Protein AF-A0A7G8WP00-F1 (afdb_monomer_lite)

pLDDT: mean 88.14, std 8.77, range [40.53, 95.81]

Structure (mmCIF, N/CA/C/O backbone):
data_AF-A0A7G8WP00-F1
#
_entry.id   AF-A0A7G8WP00-F1
#
loop_
_atom_site.group_PDB
_atom_site.id
_atom_site.type_symbol
_atom_site.label_atom_id
_atom_site.label_alt_id
_atom_site.label_comp_id
_atom_site.label_asym_id
_atom_site.label_entity_id
_atom_site.label_seq_id
_atom_site.pdbx_PDB_ins_code
_atom_site.Cartn_x
_atom_site.Cartn_y
_atom_site.Cartn_z
_atom_site.occupancy
_atom_site.B_iso_or_equiv
_atom_site.auth_seq_id
_atom_site.auth_comp_id
_atom_site.auth_asym_id
_atom_site.auth_atom_id
_atom_site.pdbx_PDB_model_num
ATOM 1 N N . MET A 1 1 ? -1.539 -0.780 9.555 1.00 91.12 1 MET A N 1
ATOM 2 C CA . MET A 1 1 ? -1.684 0.443 8.726 1.00 91.12 1 MET A CA 1
ATOM 3 C C . MET A 1 1 ? -1.866 1.628 9.653 1.00 91.12 1 MET A C 1
ATOM 5 O O . MET A 1 1 ? -2.594 1.497 10.632 1.00 91.12 1 MET A O 1
ATOM 9 N N . THR A 1 2 ? -1.229 2.755 9.352 1.00 92.38 2 THR A N 1
ATOM 10 C CA . THR A 1 2 ? -1.351 3.998 10.125 1.00 92.38 2 THR A CA 1
ATOM 11 C C . THR A 1 2 ? -1.862 5.138 9.247 1.00 92.38 2 THR A C 1
ATOM 13 O O . THR A 1 2 ? -1.842 5.044 8.016 1.00 92.38 2 THR A O 1
ATOM 16 N N . ASP A 1 3 ? -2.356 6.201 9.875 1.00 90.81 3 ASP A N 1
ATOM 17 C CA . ASP A 1 3 ? -2.652 7.457 9.192 1.00 90.81 3 ASP A CA 1
ATOM 18 C C . ASP A 1 3 ? -1.410 8.370 9.091 1.00 90.81 3 ASP A C 1
ATOM 20 O O . ASP A 1 3 ? -0.295 8.001 9.454 1.00 90.81 3 ASP A O 1
ATOM 24 N N . GLN A 1 4 ? -1.590 9.602 8.604 1.00 88.50 4 GLN A N 1
ATOM 25 C CA . GLN A 1 4 ? -0.497 10.575 8.460 1.00 88.50 4 GLN A CA 1
ATOM 26 C C . GLN A 1 4 ? 0.097 11.040 9.802 1.00 88.50 4 GLN A C 1
ATOM 28 O O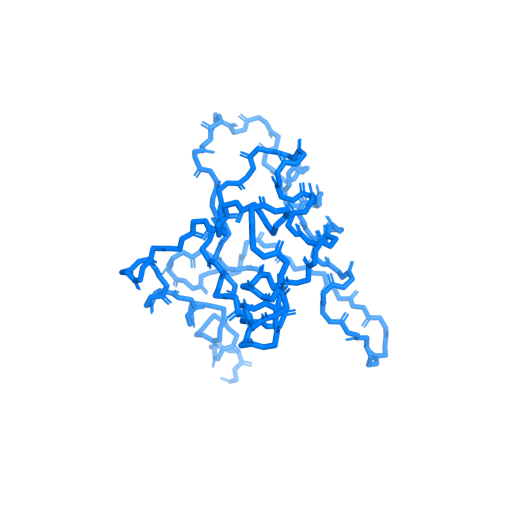 . GLN A 1 4 ? 1.251 11.474 9.844 1.00 88.50 4 GLN A O 1
ATOM 33 N N . ARG A 1 5 ? -0.668 10.935 10.896 1.00 90.69 5 ARG A N 1
ATOM 34 C CA . ARG A 1 5 ? -0.220 11.247 12.260 1.00 90.69 5 ARG A CA 1
ATOM 35 C C . ARG A 1 5 ? 0.512 10.075 12.908 1.00 90.69 5 ARG A C 1
ATOM 37 O O . ARG A 1 5 ? 0.957 10.213 14.038 1.00 90.69 5 ARG A O 1
ATOM 44 N N . ALA A 1 6 ? 0.707 8.979 12.170 1.00 91.06 6 ALA A N 1
ATOM 45 C CA . ALA A 1 6 ? 1.266 7.729 12.665 1.00 91.06 6 ALA A CA 1
ATOM 46 C C . ALA A 1 6 ? 0.356 7.007 13.676 1.00 91.06 6 ALA A C 1
ATOM 48 O O . ALA A 1 6 ? 0.810 6.118 14.385 1.00 91.06 6 ALA A O 1
ATOM 49 N N . CYS A 1 7 ? -0.941 7.319 13.713 1.00 90.81 7 CYS A N 1
ATOM 50 C CA . CYS A 1 7 ? -1.890 6.588 14.546 1.00 90.81 7 CYS A CA 1
ATOM 51 C C . CYS A 1 7 ? -2.292 5.280 13.843 1.00 90.81 7 CYS A C 1
ATOM 53 O O . CYS A 1 7 ? -2.676 5.325 12.667 1.00 90.81 7 CYS A O 1
ATOM 55 N N . PRO A 1 8 ? -2.225 4.110 14.507 1.00 91.44 8 PRO A N 1
ATOM 56 C CA . PRO A 1 8 ? -2.756 2.866 13.955 1.00 91.44 8 PRO A CA 1
ATOM 57 C C . PRO A 1 8 ? -4.246 3.003 13.618 1.00 91.44 8 PRO A C 1
ATOM 59 O O . PRO A 1 8 ? -5.043 3.396 14.461 1.00 91.44 8 PRO A O 1
ATOM 62 N N . VAL A 1 9 ? -4.624 2.672 12.379 1.00 91.94 9 VAL A N 1
ATOM 63 C CA . VAL A 1 9 ? -6.028 2.729 11.917 1.00 91.94 9 VAL A CA 1
ATOM 64 C C . VAL A 1 9 ? -6.642 1.348 11.726 1.00 91.94 9 VAL A C 1
ATOM 66 O O . VAL A 1 9 ? -7.824 1.149 11.977 1.00 91.94 9 VAL A O 1
ATOM 69 N N . THR A 1 10 ? -5.842 0.384 11.276 1.00 93.44 10 THR A N 1
ATOM 70 C CA . THR A 1 10 ? -6.261 -1.005 11.076 1.00 93.44 10 THR A CA 1
ATOM 71 C C . THR A 1 10 ? -5.039 -1.895 11.237 1.00 93.44 10 THR A C 1
ATOM 73 O O . THR A 1 10 ? -3.980 -1.613 10.660 1.00 93.44 10 THR A O 1
ATOM 76 N N . VAL A 1 11 ? -5.187 -2.971 12.004 1.00 93.06 11 VAL A N 1
ATOM 77 C CA . VAL A 1 11 ? -4.132 -3.940 12.310 1.00 93.06 11 VAL A CA 1
ATOM 78 C C . VAL A 1 11 ? -4.688 -5.343 12.091 1.00 93.06 11 VAL A C 1
ATOM 80 O O . VAL A 1 11 ? -5.836 -5.611 12.436 1.00 93.06 11 VAL A O 1
ATOM 83 N N . ILE A 1 12 ? -3.878 -6.216 11.499 1.00 92.31 12 ILE A N 1
ATOM 84 C CA . ILE A 1 12 ? -4.114 -7.659 11.452 1.00 92.31 12 ILE A CA 1
ATOM 85 C C . ILE A 1 12 ? -2.905 -8.310 12.109 1.00 92.31 12 ILE A C 1
ATOM 87 O O . ILE A 1 12 ? -1.771 -7.958 11.788 1.00 92.31 12 ILE A O 1
ATOM 91 N N . LEU A 1 13 ? -3.165 -9.243 13.018 1.00 90.81 13 LEU A N 1
ATOM 92 C CA . LEU A 1 13 ? -2.155 -10.103 13.618 1.00 90.81 13 LEU A CA 1
ATOM 93 C C . LEU A 1 13 ? -2.275 -11.481 12.969 1.00 90.81 13 LEU A C 1
ATOM 95 O O . LEU A 1 13 ? -3.366 -12.051 12.926 1.00 90.81 13 LEU A O 1
ATOM 99 N N . THR A 1 14 ? -1.170 -11.989 12.433 1.00 88.69 14 THR A N 1
ATOM 100 C CA . THR A 1 14 ? -1.101 -13.321 11.824 1.00 88.69 14 THR A CA 1
ATOM 101 C C . THR A 1 14 ? -0.267 -14.256 12.691 1.00 88.69 14 THR A C 1
ATOM 103 O O . THR A 1 14 ? 0.740 -13.808 13.241 1.00 88.69 14 THR A O 1
ATOM 106 N N . PRO A 1 15 ? -0.633 -15.544 12.803 1.00 88.81 15 PRO A N 1
ATOM 107 C CA . PRO A 1 15 ? 0.210 -16.517 13.483 1.00 88.81 15 PRO A CA 1
ATOM 108 C C . PRO A 1 15 ? 1.502 -16.767 12.689 1.00 88.81 15 PRO A C 1
ATOM 110 O O . PRO A 1 15 ? 1.477 -16.856 11.461 1.00 88.81 15 PRO A O 1
ATOM 113 N N . GLY A 1 16 ? 2.618 -16.922 13.404 1.00 86.50 16 GLY A N 1
ATOM 114 C CA . GLY A 1 16 ? 3.927 -17.234 12.825 1.00 86.50 16 GLY A CA 1
ATOM 115 C C . GLY A 1 16 ? 4.558 -16.100 12.007 1.00 86.50 16 GLY A C 1
ATOM 116 O O . GLY A 1 16 ? 4.043 -14.985 11.920 1.00 86.50 16 GLY A O 1
ATOM 117 N N . GLN A 1 17 ? 5.707 -16.394 11.393 1.00 80.75 17 GLN A N 1
ATOM 118 C CA . GLN A 1 17 ? 6.386 -15.467 10.489 1.00 80.75 17 GLN A CA 1
ATOM 119 C C . GLN A 1 17 ? 5.748 -15.544 9.096 1.00 80.75 17 GLN A C 1
ATOM 121 O O . GLN A 1 17 ? 6.156 -16.331 8.242 1.00 80.75 17 GLN A O 1
ATOM 126 N N . ALA A 1 18 ? 4.731 -14.719 8.867 1.00 80.06 18 ALA A N 1
ATOM 127 C CA . ALA A 1 18 ? 4.108 -14.559 7.560 1.00 80.06 18 ALA A CA 1
ATOM 128 C C . ALA A 1 18 ? 4.664 -13.327 6.834 1.00 80.06 18 ALA A C 1
ATOM 130 O O . ALA A 1 18 ? 4.954 -12.299 7.445 1.00 80.06 18 ALA A O 1
ATOM 131 N N . GLY A 1 19 ? 4.771 -13.413 5.507 1.00 84.25 19 GLY A N 1
ATOM 132 C CA . GLY A 1 19 ? 5.028 -12.239 4.678 1.00 84.25 19 GLY A CA 1
ATOM 133 C C . GLY A 1 19 ? 3.877 -11.235 4.771 1.00 84.25 19 GLY A C 1
ATOM 134 O O . GLY A 1 19 ? 2.707 -11.606 4.880 1.00 84.25 19 GLY A O 1
ATOM 135 N N . ASP A 1 20 ? 4.205 -9.955 4.675 1.00 86.62 20 ASP A N 1
ATOM 136 C CA . ASP A 1 20 ? 3.269 -8.842 4.813 1.00 86.62 20 ASP A CA 1
ATOM 137 C C . ASP A 1 20 ? 2.430 -8.599 3.542 1.00 86.62 20 ASP A C 1
ATOM 139 O O . ASP A 1 20 ? 1.233 -8.313 3.610 1.00 86.62 20 ASP A O 1
ATOM 143 N N . ASN A 1 21 ? 3.022 -8.784 2.359 1.00 88.25 21 ASN A N 1
ATOM 144 C CA . ASN A 1 21 ? 2.366 -8.514 1.079 1.00 88.25 21 ASN A CA 1
ATOM 145 C C . ASN A 1 21 ? 1.065 -9.325 0.845 1.00 88.25 21 ASN A C 1
ATOM 147 O O . ASN A 1 21 ? 0.079 -8.724 0.408 1.00 88.25 21 ASN A O 1
ATOM 151 N N . PRO A 1 22 ? 0.977 -10.635 1.171 1.00 89.06 22 PRO A N 1
ATOM 152 C CA . PRO A 1 22 ? -0.291 -11.375 1.137 1.00 89.06 22 PRO A CA 1
ATOM 153 C C . PRO A 1 22 ? -1.381 -10.794 2.050 1.00 89.06 22 PRO A C 1
ATOM 155 O O . PRO A 1 22 ? -2.564 -10.890 1.728 1.00 89.06 22 PRO A O 1
ATOM 158 N N . GLN A 1 23 ? -0.995 -10.154 3.159 1.00 91.69 23 GLN A N 1
ATOM 159 C CA . GLN A 1 23 ? -1.924 -9.617 4.159 1.00 91.69 23 GLN A CA 1
ATOM 160 C C . GLN A 1 23 ? -2.467 -8.230 3.809 1.00 91.69 23 GLN A C 1
ATOM 162 O O . GLN A 1 23 ? -3.440 -7.782 4.416 1.00 91.69 23 GLN A O 1
ATOM 167 N N . LEU A 1 24 ? -1.918 -7.560 2.789 1.00 92.12 24 LEU A N 1
ATOM 168 C CA . LEU A 1 24 ? -2.401 -6.246 2.368 1.00 92.12 24 LEU A CA 1
ATOM 169 C C . LEU A 1 24 ? -3.883 -6.275 1.971 1.00 92.12 24 LEU A C 1
ATOM 171 O O . LEU A 1 24 ? -4.642 -5.383 2.340 1.00 92.12 24 LEU A O 1
ATOM 175 N N . VAL A 1 25 ? -4.307 -7.283 1.207 1.00 93.31 25 VAL A N 1
ATOM 176 C CA . VAL A 1 25 ? -5.691 -7.360 0.717 1.00 93.31 25 VAL A CA 1
ATOM 177 C C . VAL A 1 25 ? -6.679 -7.587 1.869 1.00 93.31 25 VAL A C 1
ATOM 179 O O . VAL A 1 25 ? -7.597 -6.769 1.997 1.00 93.31 25 VAL A O 1
ATOM 182 N N . PRO A 1 26 ? -6.469 -8.584 2.758 1.00 94.44 26 PRO A N 1
ATOM 183 C CA . PRO A 1 26 ? -7.236 -8.707 3.998 1.00 94.44 26 PRO A CA 1
ATOM 184 C C . PRO A 1 26 ? -7.273 -7.417 4.828 1.00 94.44 26 PRO A C 1
ATOM 186 O O . PRO A 1 26 ? -8.340 -7.014 5.293 1.00 94.44 26 PRO A O 1
ATOM 189 N N . LEU A 1 27 ? -6.135 -6.727 4.966 1.00 94.50 27 LEU A N 1
ATOM 190 C CA . LEU A 1 27 ? -6.026 -5.491 5.746 1.00 94.50 27 LEU A CA 1
ATOM 191 C C . LEU A 1 27 ? -6.899 -4.369 5.179 1.00 94.50 27 LEU A C 1
ATOM 193 O O . LEU A 1 27 ? -7.599 -3.682 5.925 1.00 94.50 27 LEU A O 1
ATOM 197 N N . LEU A 1 28 ? -6.900 -4.200 3.855 1.00 93.62 28 LEU A N 1
ATOM 198 C CA . LEU A 1 28 ? -7.738 -3.212 3.174 1.00 93.62 28 LEU A CA 1
ATOM 199 C C . LEU A 1 28 ? -9.229 -3.566 3.241 1.00 93.62 28 LEU A C 1
ATOM 201 O O . LEU A 1 28 ? -10.070 -2.668 3.311 1.00 93.62 28 LEU A O 1
ATOM 205 N N . ASP A 1 29 ? -9.575 -4.856 3.224 1.00 93.38 29 ASP A N 1
ATOM 206 C CA . ASP A 1 29 ? -10.955 -5.301 3.426 1.00 93.38 29 ASP A CA 1
ATOM 207 C C . ASP A 1 29 ? -11.452 -5.018 4.840 1.00 93.38 29 ASP A C 1
ATOM 209 O O . ASP A 1 29 ? -12.558 -4.491 4.995 1.00 93.38 29 ASP A O 1
ATOM 213 N N . LEU A 1 30 ? -10.632 -5.300 5.853 1.00 94.62 30 LEU A N 1
ATOM 214 C CA . LEU A 1 30 ? -10.952 -4.979 7.239 1.00 94.62 30 LEU A CA 1
ATOM 215 C C . LEU A 1 30 ? -11.127 -3.469 7.426 1.00 94.62 30 LEU A C 1
ATOM 217 O O . LEU A 1 30 ? -12.148 -3.036 7.959 1.00 94.62 30 LEU A O 1
ATOM 22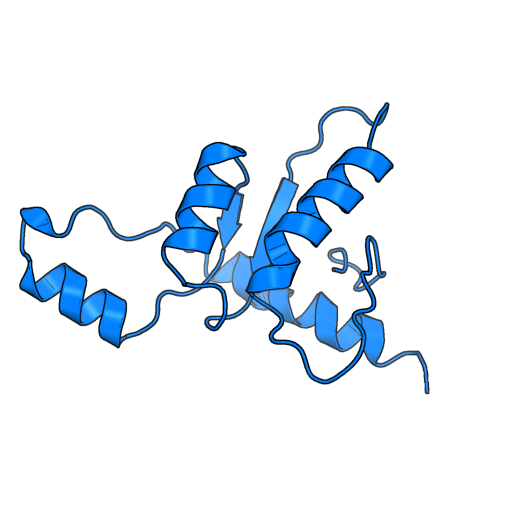1 N N . HIS A 1 31 ? -10.194 -2.667 6.905 1.00 92.12 31 HIS A N 1
ATOM 222 C CA . HIS A 1 31 ? -10.288 -1.210 6.971 1.00 92.12 31 HIS A CA 1
ATOM 223 C C . HIS A 1 31 ? -11.594 -0.705 6.351 1.00 92.12 31 HIS A C 1
ATOM 225 O O . HIS A 1 31 ? -12.328 0.066 6.962 1.00 92.12 31 HIS A O 1
ATOM 231 N N . ARG A 1 32 ? -11.951 -1.194 5.159 1.00 90.25 32 ARG A N 1
ATOM 232 C CA . ARG A 1 32 ? -13.202 -0.806 4.494 1.00 90.25 32 ARG A CA 1
ATOM 233 C C . ARG A 1 32 ? -14.444 -1.157 5.319 1.00 90.25 32 ARG A C 1
ATOM 235 O O . ARG A 1 32 ? -15.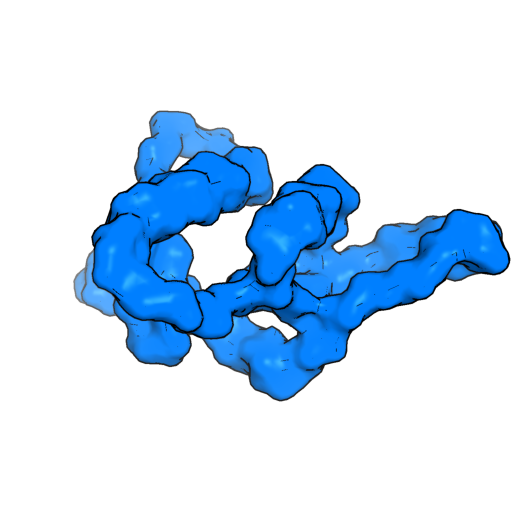404 -0.393 5.300 1.00 90.25 32 ARG A O 1
ATOM 242 N N . ARG A 1 33 ? -14.443 -2.287 6.036 1.00 91.00 33 ARG A N 1
ATOM 243 C CA . ARG A 1 33 ? -15.545 -2.659 6.944 1.00 91.00 33 ARG A CA 1
ATOM 244 C C . ARG A 1 33 ? -15.637 -1.713 8.142 1.00 91.00 33 ARG A C 1
ATOM 246 O O . ARG A 1 33 ? -16.744 -1.333 8.503 1.00 91.00 33 ARG A O 1
ATOM 253 N N . GLN A 1 34 ? -14.499 -1.297 8.697 1.00 90.00 34 GLN A N 1
ATOM 254 C CA . GLN A 1 34 ? -14.429 -0.345 9.814 1.00 90.00 34 GLN A CA 1
ATOM 255 C C . GLN A 1 34 ? -14.900 1.067 9.430 1.00 90.00 34 GLN A C 1
ATOM 257 O O . GLN A 1 34 ? -15.396 1.795 10.278 1.00 90.00 34 GLN A O 1
ATOM 262 N N . GLN A 1 35 ? -14.775 1.452 8.157 1.00 86.31 35 GLN A N 1
ATOM 263 C CA . GLN A 1 35 ? -15.168 2.778 7.658 1.00 86.31 35 GLN A CA 1
ATOM 264 C C . GLN A 1 35 ? -16.612 2.838 7.113 1.00 86.31 35 GLN A C 1
ATOM 266 O O . GLN A 1 35 ? -16.991 3.822 6.473 1.00 86.31 35 GLN A O 1
ATOM 271 N N . ARG A 1 36 ? -17.440 1.799 7.310 1.00 82.19 36 ARG A N 1
ATOM 272 C CA . ARG A 1 36 ? -18.842 1.816 6.847 1.00 82.19 36 ARG A CA 1
ATOM 273 C C . ARG A 1 36 ? -19.618 2.925 7.565 1.00 82.19 36 ARG A C 1
ATOM 275 O O . ARG A 1 36 ? -19.570 3.021 8.782 1.00 82.19 36 ARG A O 1
ATOM 282 N N . GLY A 1 37 ? -20.332 3.755 6.804 1.00 76.38 37 GLY A N 1
ATOM 283 C CA . GLY A 1 37 ? -21.091 4.899 7.332 1.00 76.38 37 GLY A CA 1
ATOM 284 C C . GLY A 1 37 ? -20.297 6.209 7.413 1.00 76.38 37 GLY A C 1
ATOM 285 O O . GLY A 1 37 ? -20.894 7.271 7.553 1.00 76.38 37 GLY A O 1
ATOM 286 N N . VAL A 1 38 ? -18.972 6.170 7.233 1.00 77.81 38 VAL A N 1
ATOM 287 C CA . VAL A 1 38 ? -18.150 7.378 7.085 1.00 77.81 38 VAL A CA 1
ATOM 288 C C . VAL A 1 38 ? -18.249 7.869 5.639 1.00 77.81 38 VAL A C 1
ATOM 290 O O . VAL A 1 38 ? -18.120 7.084 4.695 1.00 77.81 38 VAL A O 1
ATOM 293 N N . ARG A 1 39 ? -18.482 9.175 5.440 1.00 73.12 39 ARG A N 1
ATOM 294 C CA . ARG A 1 39 ? -18.541 9.787 4.100 1.00 73.12 39 ARG A CA 1
ATOM 295 C C . ARG A 1 39 ? -17.281 9.419 3.312 1.00 73.12 39 ARG A C 1
ATOM 297 O O . ARG A 1 39 ? -16.176 9.527 3.839 1.00 73.12 39 ARG A O 1
ATOM 304 N N . ALA A 1 40 ? -17.453 8.996 2.056 1.00 64.69 40 ALA A N 1
ATOM 305 C CA . ALA A 1 40 ? -16.370 8.493 1.212 1.00 6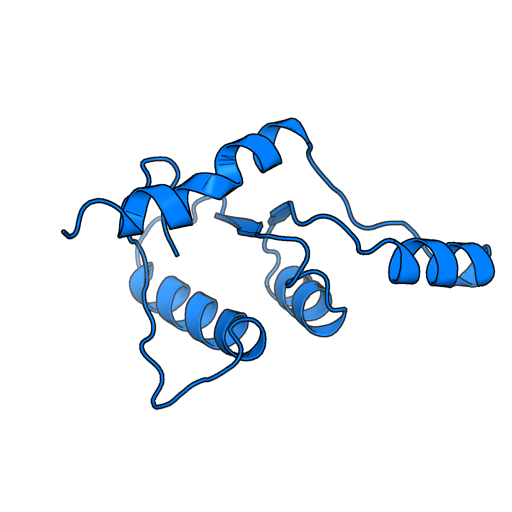4.69 40 ALA A CA 1
ATOM 306 C C . ALA A 1 40 ? -15.188 9.478 1.154 1.00 64.69 40 ALA A C 1
ATOM 308 O O . ALA A 1 40 ? -15.228 10.492 0.454 1.00 64.69 40 ALA A O 1
ATOM 309 N N . ARG A 1 41 ? -14.128 9.183 1.911 1.00 68.12 41 ARG A N 1
ATOM 310 C CA . ARG A 1 41 ? -12.896 9.970 1.932 1.00 68.12 41 ARG A CA 1
ATOM 311 C C . ARG A 1 41 ? -11.959 9.460 0.845 1.00 68.12 41 ARG A C 1
ATOM 313 O O . ARG A 1 41 ? -11.871 8.256 0.609 1.00 68.12 41 ARG A O 1
ATOM 320 N N . ARG A 1 42 ? -11.225 10.372 0.197 1.00 78.25 42 ARG A N 1
ATOM 321 C CA . ARG A 1 42 ? -10.115 9.995 -0.690 1.00 78.25 42 ARG A CA 1
ATOM 322 C C . ARG A 1 42 ? -9.141 9.118 0.104 1.00 78.25 42 ARG A C 1
ATOM 324 O O . ARG A 1 42 ? -8.558 9.577 1.085 1.00 78.25 42 ARG A O 1
ATOM 331 N N . PHE A 1 43 ? -9.007 7.859 -0.304 1.00 86.00 43 PHE A N 1
ATOM 332 C CA . PHE A 1 43 ? -8.160 6.861 0.341 1.00 86.00 43 PHE A CA 1
ATOM 333 C C . PHE A 1 43 ? -6.973 6.542 -0.567 1.00 86.00 43 PHE A C 1
ATOM 335 O O . PHE A 1 43 ? -7.149 6.172 -1.732 1.00 86.00 43 PHE A O 1
ATOM 342 N N . ARG A 1 44 ? -5.763 6.709 -0.029 1.00 91.06 44 ARG A N 1
ATOM 343 C CA . ARG A 1 44 ? -4.512 6.442 -0.733 1.00 91.06 44 ARG A CA 1
ATOM 344 C C . ARG A 1 44 ? -3.582 5.616 0.143 1.00 91.06 44 ARG A C 1
ATOM 346 O O . ARG A 1 44 ? -3.432 5.903 1.326 1.00 91.06 44 ARG A O 1
ATOM 353 N N . VAL A 1 45 ? -2.933 4.632 -0.469 1.00 92.50 45 VAL A N 1
ATOM 354 C CA . VAL A 1 45 ? -1.936 3.778 0.184 1.00 92.50 45 VAL A CA 1
ATOM 355 C C . VAL A 1 45 ? -0.529 4.269 -0.147 1.00 92.50 45 VAL A C 1
ATOM 357 O O . VAL A 1 45 ? -0.149 4.343 -1.316 1.00 92.50 45 VAL A O 1
ATOM 360 N N . LEU A 1 46 ? 0.254 4.565 0.888 1.00 94.06 46 LEU A N 1
ATOM 361 C CA . LEU A 1 46 ? 1.704 4.726 0.795 1.00 94.06 46 LEU A CA 1
ATOM 362 C C . LEU A 1 46 ? 2.333 3.434 1.316 1.00 94.06 46 LEU A C 1
ATOM 364 O O . LEU A 1 46 ? 2.018 3.024 2.431 1.00 94.06 46 LEU A O 1
ATOM 368 N N . ALA A 1 47 ? 3.174 2.780 0.520 1.00 93.12 47 ALA A N 1
ATOM 369 C CA . ALA A 1 47 ? 3.846 1.556 0.950 1.00 93.12 47 ALA A CA 1
ATOM 370 C C . ALA A 1 47 ? 5.217 1.409 0.290 1.00 93.12 47 ALA A C 1
ATOM 372 O O . ALA A 1 47 ? 5.497 2.009 -0.754 1.00 93.12 47 ALA A O 1
ATOM 373 N N . ASP A 1 48 ? 6.062 0.588 0.901 1.00 91.44 48 ASP A N 1
ATOM 374 C CA . ASP A 1 48 ? 7.419 0.363 0.430 1.00 91.44 48 ASP A CA 1
ATOM 375 C C . ASP A 1 48 ? 7.482 -0.489 -0.834 1.00 91.44 48 ASP A C 1
ATOM 377 O O . ASP A 1 48 ? 6.529 -1.147 -1.262 1.00 91.44 48 ASP A O 1
ATOM 381 N N . ARG A 1 49 ? 8.677 -0.507 -1.425 1.00 91.62 49 ARG A N 1
ATOM 382 C CA . ARG A 1 49 ? 8.998 -1.243 -2.651 1.00 91.62 49 ARG A CA 1
ATOM 383 C C . ARG A 1 49 ? 8.638 -2.737 -2.585 1.00 91.62 49 ARG A C 1
ATOM 385 O O . ARG A 1 49 ? 8.358 -3.322 -3.633 1.00 91.62 49 ARG A O 1
ATOM 392 N N . ALA A 1 50 ? 8.605 -3.345 -1.398 1.00 90.94 50 ALA A N 1
ATOM 393 C CA . ALA A 1 50 ? 8.166 -4.730 -1.200 1.00 90.94 50 ALA A CA 1
ATOM 394 C C . ALA A 1 50 ? 6.726 -4.980 -1.705 1.00 90.94 50 ALA A C 1
ATOM 396 O O . ALA A 1 50 ? 6.433 -6.041 -2.250 1.00 90.94 50 ALA A O 1
ATOM 397 N N . TYR A 1 51 ? 5.864 -3.958 -1.676 1.00 91.56 51 TYR A N 1
ATOM 398 C CA . TYR A 1 51 ? 4.473 -4.004 -2.150 1.00 91.56 51 TYR A CA 1
ATOM 399 C C . TYR A 1 51 ? 4.308 -3.654 -3.641 1.00 91.56 51 TYR A C 1
ATOM 401 O O . TYR A 1 51 ? 3.216 -3.324 -4.113 1.00 91.56 51 TYR A O 1
ATOM 409 N N . SER A 1 52 ? 5.389 -3.677 -4.423 1.00 91.69 52 SER A N 1
ATOM 410 C CA . SER A 1 52 ? 5.362 -3.378 -5.867 1.00 91.69 52 SER A CA 1
ATOM 411 C C . SER A 1 52 ? 4.882 -4.542 -6.742 1.00 91.69 52 SER A C 1
ATOM 413 O O . SER A 1 52 ? 4.867 -4.426 -7.968 1.00 91.69 52 SER A O 1
ATOM 415 N N . HIS A 1 53 ? 4.497 -5.673 -6.146 1.00 89.69 53 HIS A N 1
ATOM 416 C CA . HIS A 1 53 ? 4.118 -6.868 -6.892 1.00 89.69 53 HIS A CA 1
ATOM 417 C C . HIS A 1 53 ? 2.914 -6.614 -7.835 1.00 89.69 53 HIS A C 1
ATOM 419 O O . HIS A 1 53 ? 1.980 -5.890 -7.463 1.00 89.69 53 HIS A O 1
ATOM 425 N N . PRO A 1 54 ? 2.875 -7.215 -9.046 1.00 88.50 54 PRO A N 1
ATOM 426 C CA . PRO A 1 54 ? 1.766 -7.029 -9.984 1.00 88.50 54 PRO A CA 1
ATOM 427 C C . PRO A 1 54 ? 0.388 -7.378 -9.408 1.00 88.50 54 PRO A C 1
ATOM 429 O O . PRO A 1 54 ? -0.585 -6.686 -9.711 1.00 88.50 54 PRO A O 1
ATOM 432 N N . SER A 1 55 ? 0.293 -8.401 -8.547 1.00 90.31 55 SER A N 1
ATOM 433 C CA . SER A 1 55 ? -0.967 -8.764 -7.875 1.00 90.31 55 SER A CA 1
ATOM 434 C C . SER A 1 55 ? -1.471 -7.643 -6.960 1.00 90.31 55 SER A C 1
ATOM 436 O O . SER A 1 55 ? -2.638 -7.267 -7.042 1.00 90.31 55 SER A O 1
ATOM 438 N N . THR A 1 56 ? -0.582 -7.032 -6.176 1.00 92.50 56 THR A N 1
ATOM 439 C CA . THR A 1 56 ? -0.880 -5.880 -5.315 1.00 92.50 56 THR A CA 1
ATOM 440 C C . THR A 1 56 ? -1.379 -4.691 -6.131 1.00 92.50 56 THR A C 1
ATOM 442 O O . THR A 1 56 ? -2.418 -4.102 -5.829 1.00 92.50 56 THR A O 1
ATOM 445 N N . ARG A 1 57 ? -0.694 -4.367 -7.234 1.00 91.19 57 ARG A N 1
ATOM 446 C CA . ARG A 1 57 ? -1.122 -3.302 -8.160 1.00 91.19 57 ARG A CA 1
ATOM 447 C C . ARG A 1 57 ? -2.480 -3.590 -8.800 1.00 91.19 57 ARG A C 1
ATOM 449 O O . ARG A 1 57 ? -3.298 -2.674 -8.908 1.00 91.19 57 ARG A O 1
ATOM 456 N N . LYS A 1 58 ? -2.726 -4.837 -9.221 1.00 92.25 58 LYS A N 1
ATOM 457 C CA . LYS A 1 58 ? -4.012 -5.276 -9.787 1.00 92.25 58 LYS A CA 1
ATOM 458 C C . LYS A 1 58 ? -5.138 -5.067 -8.780 1.00 92.25 58 LYS A C 1
ATOM 460 O O . LYS A 1 58 ? -6.180 -4.530 -9.147 1.00 92.25 58 LYS A O 1
ATOM 465 N N . GLU A 1 59 ? -4.902 -5.418 -7.521 1.00 93.50 59 GLU A N 1
ATOM 466 C CA . GLU A 1 59 ? -5.905 -5.291 -6.472 1.00 93.50 59 GLU A CA 1
ATOM 467 C C . GLU A 1 59 ? -6.231 -3.835 -6.131 1.00 93.50 59 GLU A C 1
ATOM 469 O O . GLU A 1 59 ? -7.402 -3.455 -6.085 1.00 93.50 59 GLU A O 1
ATOM 474 N N . LEU A 1 60 ? -5.209 -2.990 -5.971 1.00 93.06 60 LEU A N 1
ATOM 475 C CA . LEU A 1 60 ? -5.396 -1.558 -5.714 1.00 93.06 60 LEU A CA 1
ATOM 476 C C . LEU A 1 60 ? -6.150 -0.879 -6.867 1.00 93.06 60 LEU A C 1
ATOM 478 O O . LEU A 1 60 ? -7.070 -0.097 -6.626 1.00 93.06 60 LEU A O 1
ATOM 482 N N . ARG A 1 61 ? -5.831 -1.237 -8.121 1.00 92.19 61 ARG A N 1
ATOM 483 C CA . ARG A 1 61 ? -6.554 -0.750 -9.307 1.00 92.19 61 ARG A CA 1
ATOM 484 C C . ARG A 1 61 ? -8.007 -1.229 -9.327 1.00 92.19 61 ARG A C 1
ATOM 486 O O . ARG A 1 61 ? -8.894 -0.408 -9.546 1.00 92.19 61 ARG A O 1
ATOM 493 N N . ARG A 1 62 ? -8.263 -2.517 -9.060 1.00 92.88 62 ARG A N 1
ATOM 494 C CA . ARG A 1 62 ? -9.621 -3.095 -8.984 1.00 92.88 62 ARG A CA 1
ATOM 495 C C . ARG A 1 62 ? -10.492 -2.353 -7.970 1.00 92.88 62 ARG A C 1
ATOM 497 O O . ARG A 1 62 ? -11.666 -2.112 -8.226 1.00 92.88 62 ARG A O 1
ATOM 504 N N . ARG A 1 63 ? -9.898 -1.949 -6.846 1.00 91.12 63 ARG A N 1
ATOM 505 C CA . ARG A 1 63 ? -10.567 -1.211 -5.764 1.00 91.12 63 ARG A CA 1
ATOM 506 C C . ARG A 1 63 ? -10.602 0.308 -5.962 1.00 91.12 63 ARG A C 1
ATOM 508 O O . ARG A 1 63 ? -11.153 0.997 -5.111 1.00 91.12 63 ARG A O 1
ATOM 515 N N . ARG A 1 64 ? -10.025 0.833 -7.053 1.00 90.88 64 ARG A N 1
ATOM 516 C CA . ARG A 1 64 ? -9.874 2.278 -7.327 1.00 90.88 64 ARG A CA 1
ATOM 517 C C . ARG A 1 64 ? -9.155 3.033 -6.198 1.00 90.88 64 ARG A C 1
ATOM 519 O O . ARG A 1 64 ? -9.475 4.180 -5.902 1.00 90.88 64 ARG A O 1
ATOM 526 N N . ILE A 1 65 ? -8.174 2.384 -5.574 1.00 91.94 65 ILE A N 1
ATOM 527 C CA . ILE A 1 65 ? -7.364 2.955 -4.495 1.00 91.94 65 ILE A CA 1
ATOM 528 C C . ILE A 1 65 ? -6.115 3.596 -5.102 1.00 91.94 65 ILE A C 1
ATOM 530 O O . ILE A 1 65 ? -5.300 2.921 -5.744 1.00 91.94 65 ILE A O 1
ATOM 534 N N . GLY A 1 66 ? -5.951 4.903 -4.884 1.00 92.06 66 GLY A N 1
ATOM 535 C CA . GLY A 1 66 ? -4.709 5.597 -5.219 1.00 92.06 66 GLY A CA 1
ATOM 536 C C . GLY A 1 66 ? -3.547 4.978 -4.446 1.00 92.06 66 GLY A C 1
ATOM 537 O O . GLY A 1 66 ? -3.707 4.585 -3.290 1.00 92.06 66 GLY A O 1
ATOM 538 N N . ASN A 1 67 ? -2.372 4.862 -5.058 1.00 93.62 67 ASN A N 1
ATOM 539 C CA . ASN A 1 67 ? -1.203 4.354 -4.352 1.00 93.62 67 ASN A CA 1
ATOM 540 C C . ASN A 1 67 ? 0.081 5.032 -4.811 1.00 93.62 67 ASN A C 1
ATOM 542 O O . ASN A 1 67 ? 0.255 5.303 -5.996 1.00 93.62 67 ASN A O 1
ATOM 546 N N . THR A 1 68 ? 0.975 5.236 -3.851 1.00 94.75 68 THR A N 1
ATOM 547 C CA . THR A 1 68 ? 2.325 5.753 -4.056 1.00 94.75 68 THR A CA 1
ATOM 548 C C . THR A 1 68 ? 3.283 4.703 -3.523 1.00 94.75 68 THR A C 1
ATOM 550 O O . THR A 1 68 ? 3.569 4.630 -2.328 1.00 94.75 68 THR A O 1
ATOM 553 N N . ILE A 1 69 ? 3.712 3.823 -4.423 1.00 93.75 69 ILE A N 1
ATOM 554 C CA . ILE A 1 69 ? 4.577 2.691 -4.105 1.00 93.75 69 ILE A CA 1
ATOM 555 C C . ILE A 1 69 ? 5.642 2.626 -5.208 1.00 93.75 69 ILE A C 1
ATOM 557 O O . ILE A 1 69 ? 5.286 2.521 -6.388 1.00 93.75 69 ILE A O 1
ATOM 561 N N . PRO A 1 70 ? 6.937 2.675 -4.873 1.00 93.19 70 PRO A N 1
ATOM 562 C CA . PRO A 1 70 ? 7.999 2.682 -5.869 1.00 93.19 70 PRO A CA 1
ATOM 563 C C . PRO A 1 70 ? 8.064 1.343 -6.609 1.00 93.19 70 PRO A C 1
ATOM 565 O O . PRO A 1 70 ? 7.786 0.283 -6.045 1.00 93.19 70 PRO A O 1
ATOM 568 N N . GLN A 1 71 ? 8.454 1.381 -7.882 1.00 92.25 71 GLN A N 1
ATOM 569 C CA . GLN A 1 71 ? 8.673 0.175 -8.682 1.00 92.25 71 GLN A CA 1
ATOM 570 C C . GLN A 1 71 ? 10.063 -0.412 -8.397 1.00 92.25 71 GLN A C 1
ATOM 572 O O . GLN A 1 71 ? 11.027 0.337 -8.210 1.00 92.25 71 GLN A O 1
ATOM 577 N N . ARG A 1 72 ? 10.188 -1.746 -8.380 1.00 91.44 72 ARG A N 1
ATOM 578 C CA . ARG A 1 72 ? 11.503 -2.409 -8.326 1.00 91.44 72 ARG A CA 1
ATOM 579 C C . ARG A 1 72 ? 12.264 -2.205 -9.643 1.00 91.44 72 ARG A C 1
ATOM 581 O O . ARG A 1 72 ? 11.649 -2.057 -10.698 1.00 91.44 72 ARG A O 1
ATOM 588 N N . SER A 1 73 ? 13.590 -2.152 -9.575 1.00 90.88 73 SER A N 1
ATOM 589 C CA . SER A 1 73 ? 14.459 -1.905 -10.735 1.00 90.88 73 SER A CA 1
ATOM 590 C C . SER A 1 73 ? 14.357 -3.011 -11.788 1.00 90.88 73 SER A C 1
ATOM 592 O O . SER A 1 73 ? 14.266 -2.713 -12.974 1.00 90.88 73 SER A O 1
ATOM 594 N N . ASP A 1 74 ? 14.274 -4.272 -11.369 1.00 91.25 74 ASP A N 1
ATOM 595 C CA . ASP A 1 74 ? 14.067 -5.429 -12.249 1.00 91.25 74 ASP A CA 1
ATOM 596 C C . ASP A 1 74 ? 12.742 -5.339 -13.022 1.00 91.25 74 ASP A C 1
ATOM 598 O O . ASP A 1 74 ? 12.695 -5.569 -14.228 1.00 91.25 74 ASP A O 1
ATOM 602 N N . GLN A 1 75 ? 11.664 -4.913 -12.360 1.00 90.25 75 GLN A N 1
ATOM 603 C CA . GLN A 1 75 ? 10.371 -4.680 -13.003 1.00 90.25 75 GLN A CA 1
ATOM 604 C C . GLN A 1 75 ? 10.426 -3.521 -14.005 1.00 90.25 75 GLN A C 1
ATOM 606 O O . GLN A 1 75 ? 9.749 -3.570 -15.034 1.00 90.25 75 GLN A O 1
ATOM 611 N N . GLN A 1 76 ? 11.213 -2.477 -13.720 1.00 91.25 76 GLN A N 1
ATOM 612 C CA . GLN A 1 76 ? 11.444 -1.379 -14.662 1.00 91.25 76 GLN A CA 1
ATOM 613 C C . GLN A 1 76 ? 12.208 -1.871 -15.893 1.00 91.25 76 GLN A C 1
ATOM 615 O O . GLN A 1 76 ? 11.751 -1.628 -17.009 1.00 91.25 76 GLN A O 1
ATOM 620 N N . ALA A 1 77 ? 13.302 -2.608 -15.693 1.00 93.88 77 ALA A N 1
ATOM 621 C CA . ALA A 1 77 ? 14.113 -3.172 -16.768 1.00 93.88 77 ALA A CA 1
ATOM 622 C C . ALA A 1 77 ? 13.300 -4.145 -17.632 1.00 93.88 77 ALA A C 1
ATOM 624 O O . ALA A 1 77 ? 13.260 -4.011 -18.850 1.00 93.88 77 ALA A O 1
ATOM 625 N N . HIS A 1 78 ? 12.551 -5.060 -17.013 1.00 92.31 78 HIS A N 1
ATOM 626 C CA . HIS A 1 78 ? 11.704 -6.015 -17.729 1.00 92.31 78 HIS A CA 1
ATOM 627 C C . HIS A 1 78 ? 10.593 -5.330 -18.534 1.00 92.31 78 HIS A C 1
ATOM 629 O O . HIS A 1 78 ? 10.246 -5.765 -19.631 1.00 92.31 78 HIS A O 1
ATOM 635 N N . ARG A 1 79 ? 10.031 -4.234 -18.013 1.00 92.50 79 ARG A N 1
ATOM 636 C CA . ARG A 1 79 ? 9.073 -3.407 -18.753 1.00 92.50 79 ARG A CA 1
ATOM 637 C C . ARG A 1 79 ? 9.728 -2.737 -19.960 1.00 92.50 79 ARG A C 1
ATOM 639 O O . ARG A 1 79 ? 9.152 -2.777 -21.039 1.00 92.50 79 ARG A O 1
ATOM 646 N N . GLN A 1 80 ? 10.901 -2.131 -19.776 1.00 93.00 80 GLN A N 1
ATOM 647 C CA . GLN A 1 80 ? 11.644 -1.466 -20.851 1.00 93.00 80 GLN A CA 1
ATOM 648 C C . GLN A 1 80 ? 12.059 -2.459 -21.944 1.00 93.00 80 GLN A C 1
ATOM 650 O O . GLN A 1 80 ? 11.863 -2.176 -23.121 1.00 93.00 80 GLN A O 1
ATOM 655 N N . ALA A 1 81 ? 12.505 -3.659 -21.562 1.00 95.81 81 ALA A N 1
ATOM 656 C CA . ALA A 1 81 ? 12.861 -4.738 -22.485 1.00 95.81 81 ALA A CA 1
ATOM 657 C C . ALA A 1 81 ? 11.688 -5.190 -23.377 1.00 95.81 81 ALA A C 1
ATOM 659 O O . ALA A 1 81 ? 11.900 -5.673 -24.483 1.00 95.81 81 ALA A O 1
ATOM 660 N N . LYS A 1 82 ? 10.438 -5.008 -22.931 1.00 94.44 82 LYS A N 1
ATOM 661 C CA . LYS A 1 82 ? 9.235 -5.295 -23.733 1.00 94.44 82 LYS A CA 1
ATOM 662 C C . LYS A 1 82 ? 8.877 -4.190 -24.736 1.00 94.44 82 LYS A C 1
ATOM 664 O O . LYS A 1 82 ? 7.915 -4.362 -25.488 1.00 94.44 82 LYS A O 1
ATOM 669 N N . GLY A 1 83 ? 9.579 -3.055 -24.731 1.00 92.75 83 GLY A N 1
ATOM 670 C CA . GLY A 1 83 ? 9.294 -1.913 -25.601 1.00 92.75 83 GLY A CA 1
ATOM 671 C C . GLY A 1 83 ? 7.839 -1.445 -25.489 1.00 92.75 83 GLY A C 1
ATOM 672 O O . GLY A 1 83 ? 7.295 -1.303 -24.390 1.00 92.75 83 GLY A O 1
ATOM 673 N N . SER A 1 84 ? 7.170 -1.265 -26.630 1.00 90.56 84 SER A N 1
ATOM 674 C CA . SER A 1 84 ? 5.758 -0.855 -26.701 1.00 90.56 84 SER A CA 1
ATOM 675 C C . SER A 1 84 ? 4.801 -1.817 -25.979 1.00 90.56 84 SER A C 1
ATOM 677 O O . SER A 1 84 ? 3.795 -1.380 -25.418 1.00 90.56 84 SER A O 1
ATOM 679 N N . ARG A 1 85 ? 5.138 -3.114 -25.896 1.00 92.56 85 ARG A N 1
ATOM 680 C CA . ARG A 1 85 ? 4.341 -4.138 -25.189 1.00 92.56 85 ARG A CA 1
ATOM 681 C C . ARG A 1 85 ? 4.481 -4.054 -23.666 1.00 92.56 85 ARG A C 1
ATOM 683 O O . ARG A 1 85 ? 3.714 -4.689 -22.947 1.00 92.56 85 ARG A O 1
ATOM 690 N N . GLY A 1 86 ? 5.457 -3.296 -23.160 1.00 87.50 86 GLY A N 1
ATOM 691 C CA . GLY A 1 86 ? 5.694 -3.111 -21.726 1.00 87.50 86 GLY A CA 1
ATOM 692 C C . GLY A 1 86 ? 4.661 -2.213 -21.041 1.00 87.50 86 GLY A C 1
ATOM 693 O O . GLY A 1 86 ? 4.463 -2.307 -19.829 1.00 87.50 86 GLY A O 1
ATOM 694 N N . GLY A 1 87 ? 3.971 -1.368 -21.806 1.00 88.44 87 GLY A N 1
ATOM 695 C CA . GLY A 1 87 ? 2.959 -0.456 -21.284 1.00 88.44 87 GLY A CA 1
ATOM 696 C C . GLY A 1 87 ? 3.511 0.682 -20.409 1.00 88.44 87 GLY A C 1
ATOM 697 O O . GLY A 1 87 ? 4.716 0.847 -20.175 1.00 88.44 87 GLY A O 1
ATOM 698 N N . ARG A 1 88 ? 2.583 1.513 -19.923 1.00 87.62 88 ARG A N 1
ATOM 699 C CA . ARG A 1 88 ? 2.878 2.724 -19.142 1.00 87.62 88 ARG A CA 1
ATOM 700 C C . ARG A 1 88 ? 3.396 2.373 -17.735 1.00 87.62 88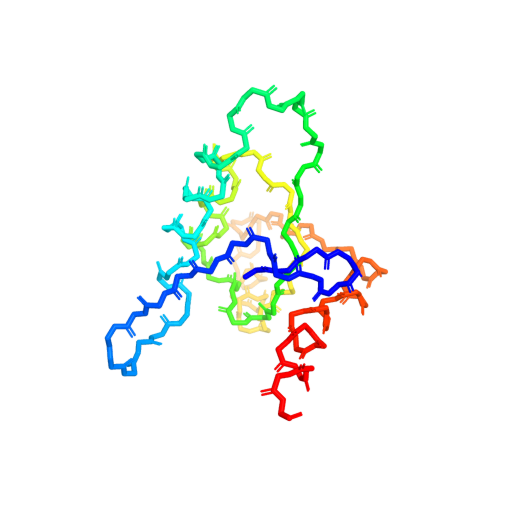 ARG A C 1
ATOM 702 O O . ARG A 1 88 ? 2.833 1.477 -17.099 1.00 87.62 88 ARG A O 1
ATOM 709 N N . PRO A 1 89 ? 4.423 3.075 -17.210 1.00 85.88 89 PRO A N 1
ATOM 710 C CA . PRO A 1 89 ? 4.859 2.861 -15.834 1.00 85.88 89 PRO A CA 1
ATOM 711 C C . PRO A 1 89 ? 3.740 3.219 -14.838 1.00 85.88 89 PRO A C 1
ATOM 713 O O . PRO A 1 89 ? 2.915 4.091 -15.132 1.00 85.88 89 PRO A O 1
ATOM 716 N N . PRO A 1 90 ? 3.695 2.576 -13.655 1.00 85.62 90 PRO A N 1
ATOM 717 C CA . PRO A 1 90 ? 2.803 2.996 -12.578 1.00 85.62 90 PRO A CA 1
ATOM 718 C C . PRO A 1 90 ? 3.081 4.449 -12.168 1.00 85.62 90 PRO A C 1
ATOM 720 O O . PRO A 1 90 ? 4.233 4.876 -12.159 1.00 85.62 90 PRO A O 1
ATOM 723 N N . GLY A 1 91 ? 2.036 5.193 -11.800 1.00 85.75 91 GLY A N 1
ATOM 724 C CA . GLY A 1 91 ? 2.204 6.519 -11.204 1.00 85.75 91 GLY A CA 1
ATOM 725 C C . GLY A 1 91 ? 2.955 6.437 -9.871 1.00 85.75 91 GLY A C 1
ATOM 726 O O . GLY A 1 91 ? 2.773 5.483 -9.112 1.00 85.75 91 GLY A O 1
ATOM 727 N N . PHE A 1 92 ? 3.802 7.429 -9.602 1.00 89.31 92 PHE A N 1
ATOM 728 C CA . PHE A 1 92 ? 4.551 7.561 -8.356 1.00 89.31 92 PHE A CA 1
ATOM 729 C C . PHE A 1 92 ? 4.676 9.042 -7.989 1.00 89.31 92 PHE A C 1
ATOM 731 O O . PHE A 1 92 ? 5.115 9.846 -8.807 1.00 89.31 92 PHE A O 1
ATOM 738 N N . GLU A 1 93 ? 4.293 9.393 -6.762 1.00 91.00 93 GLU A N 1
ATOM 739 C CA . GLU A 1 93 ? 4.354 10.758 -6.231 1.00 91.00 93 GLU A CA 1
ATOM 740 C C . GLU A 1 93 ? 5.456 10.855 -5.166 1.00 91.00 93 GLU A C 1
ATOM 742 O O . GLU A 1 93 ? 5.280 10.435 -4.022 1.00 91.00 93 GLU A O 1
ATOM 747 N N . ALA A 1 94 ? 6.618 11.395 -5.543 1.00 90.75 94 ALA A N 1
ATOM 748 C CA . ALA A 1 94 ? 7.803 11.416 -4.680 1.00 90.75 94 ALA A CA 1
ATOM 749 C C . ALA A 1 94 ? 7.583 12.185 -3.364 1.00 90.75 94 ALA A C 1
ATOM 751 O O . ALA A 1 94 ? 8.032 11.737 -2.309 1.00 90.75 94 ALA A O 1
ATOM 752 N N . GLU A 1 95 ? 6.850 13.301 -3.409 1.00 92.06 95 GLU A N 1
ATOM 753 C CA . GLU A 1 95 ? 6.560 14.110 -2.221 1.00 92.06 95 GLU A CA 1
ATOM 754 C C . GLU A 1 95 ? 5.650 13.386 -1.227 1.00 92.06 95 GLU A C 1
ATOM 756 O O . GLU A 1 95 ? 5.917 13.387 -0.024 1.00 92.06 95 GLU A O 1
ATOM 761 N N . GLU A 1 96 ? 4.620 12.686 -1.706 1.00 90.31 96 GLU A N 1
ATOM 762 C CA . GLU A 1 96 ? 3.796 11.858 -0.827 1.00 90.31 96 GLU A CA 1
ATOM 763 C C . GLU A 1 96 ? 4.604 10.704 -0.222 1.00 90.31 96 GLU A C 1
ATOM 765 O O . GLU A 1 96 ? 4.447 10.390 0.959 1.00 90.31 96 GLU A O 1
ATOM 770 N N . TYR A 1 97 ? 5.510 10.099 -0.997 1.00 91.94 97 TYR A N 1
ATOM 771 C CA . TYR A 1 97 ? 6.328 8.971 -0.545 1.00 91.94 97 TYR A CA 1
ATOM 772 C C . TYR A 1 97 ? 7.240 9.312 0.647 1.00 91.94 97 TYR A C 1
ATOM 774 O O . TYR A 1 97 ? 7.610 8.422 1.421 1.00 91.94 97 TYR A O 1
ATOM 782 N N . LYS A 1 98 ? 7.574 10.591 0.862 1.00 90.06 98 LYS A N 1
ATOM 783 C CA . LYS A 1 98 ? 8.309 11.035 2.061 1.00 90.06 98 LYS A CA 1
ATOM 784 C C . LYS A 1 98 ? 7.549 10.732 3.360 1.00 90.06 98 LYS A C 1
ATOM 786 O O . LYS A 1 98 ? 8.175 10.533 4.395 1.00 90.06 98 LYS A O 1
ATOM 791 N N . ARG A 1 99 ? 6.216 10.618 3.309 1.00 89.12 99 ARG A N 1
ATOM 792 C CA . ARG A 1 99 ? 5.345 10.371 4.476 1.00 89.12 99 ARG A CA 1
ATOM 793 C C . ARG A 1 99 ? 5.175 8.888 4.836 1.00 89.12 99 ARG A C 1
ATOM 795 O O . ARG A 1 99 ? 4.483 8.578 5.802 1.00 89.12 99 ARG A O 1
ATOM 802 N N . ARG A 1 100 ? 5.791 7.963 4.088 1.00 88.69 100 ARG A N 1
ATOM 803 C CA . ARG A 1 100 ? 5.625 6.504 4.270 1.00 88.69 100 ARG A CA 1
ATOM 804 C C . ARG A 1 100 ? 6.030 5.985 5.657 1.00 88.69 100 ARG A C 1
ATOM 806 O O . ARG A 1 100 ? 5.451 5.018 6.135 1.00 88.69 100 ARG A O 1
ATOM 813 N N . ASN A 1 101 ? 6.971 6.660 6.325 1.00 88.75 101 ASN A N 1
ATOM 814 C CA . ASN A 1 101 ? 7.501 6.252 7.632 1.00 88.75 101 ASN A CA 1
ATOM 815 C C . ASN A 1 101 ? 6.475 6.348 8.777 1.00 88.75 101 ASN A C 1
ATOM 817 O O . ASN A 1 101 ? 6.793 6.019 9.917 1.00 88.75 101 ASN A O 1
ATOM 821 N N . ALA A 1 102 ? 5.253 6.815 8.505 1.00 89.12 102 ALA A N 1
ATOM 822 C CA . ALA A 1 102 ? 4.193 6.900 9.497 1.00 89.12 102 ALA A CA 1
ATOM 823 C C . ALA A 1 102 ? 3.853 5.536 10.112 1.00 89.12 102 ALA A C 1
ATOM 825 O O . ALA A 1 102 ? 3.406 5.483 11.252 1.00 89.12 102 ALA A O 1
ATOM 826 N N . VAL A 1 103 ? 4.051 4.430 9.388 1.00 86.00 103 VAL A N 1
ATOM 827 C CA . VAL A 1 103 ? 3.864 3.083 9.949 1.00 86.00 103 VAL A CA 1
ATOM 828 C C . VAL A 1 103 ? 4.915 2.816 11.022 1.00 86.00 103 VAL A C 1
ATOM 830 O O . VAL A 1 103 ? 4.559 2.568 12.167 1.00 86.00 103 VAL A O 1
ATOM 833 N N . GLU A 1 104 ? 6.196 2.962 10.687 1.00 86.69 104 GLU A N 1
ATOM 834 C CA . GLU A 1 104 ? 7.305 2.768 11.629 1.00 86.69 104 GLU A CA 1
ATOM 835 C C . GLU A 1 104 ? 7.192 3.684 12.852 1.00 86.69 104 GLU A C 1
ATOM 837 O O . GLU A 1 104 ? 7.365 3.235 13.981 1.00 86.69 104 GLU A O 1
ATOM 842 N N . ARG A 1 105 ? 6.848 4.963 12.646 1.00 88.69 105 ARG A N 1
ATOM 843 C CA . ARG A 1 105 ? 6.655 5.917 13.749 1.00 88.69 105 ARG A CA 1
ATOM 844 C C . ARG A 1 105 ? 5.508 5.517 14.675 1.00 88.69 105 ARG A C 1
ATOM 846 O O . ARG A 1 105 ? 5.622 5.736 15.871 1.00 88.69 105 ARG A O 1
ATOM 853 N N . GLY A 1 106 ? 4.439 4.928 14.144 1.00 83.94 106 GLY A N 1
ATOM 854 C CA . GLY A 1 106 ? 3.258 4.562 14.928 1.00 83.94 106 GLY A CA 1
ATOM 855 C C . GLY A 1 106 ? 3.470 3.361 15.837 1.00 83.94 106 GLY A C 1
ATOM 856 O O . GLY A 1 106 ? 2.870 3.285 16.902 1.00 83.94 106 GLY A O 1
ATOM 857 N N . TYR A 1 107 ? 4.353 2.445 15.440 1.00 78.56 107 TYR A N 1
ATOM 858 C CA . TYR A 1 107 ? 4.704 1.274 16.244 1.00 78.56 107 TYR A CA 1
ATOM 859 C C . TYR A 1 107 ? 5.918 1.504 17.159 1.00 78.56 107 TYR A C 1
ATOM 861 O O . TYR A 1 107 ? 6.167 0.688 18.037 1.00 78.56 107 TYR A O 1
ATOM 869 N N . ARG A 1 108 ? 6.652 2.619 17.009 1.00 70.94 108 ARG A N 1
ATOM 870 C CA . ARG A 1 108 ? 7.764 2.992 17.907 1.00 70.94 108 ARG A CA 1
ATOM 871 C C . ARG A 1 108 ? 7.323 3.522 19.278 1.00 70.94 108 ARG A C 1
ATOM 873 O O . ARG A 1 108 ? 8.161 3.588 20.163 1.00 70.94 108 ARG A O 1
ATOM 880 N N . VAL A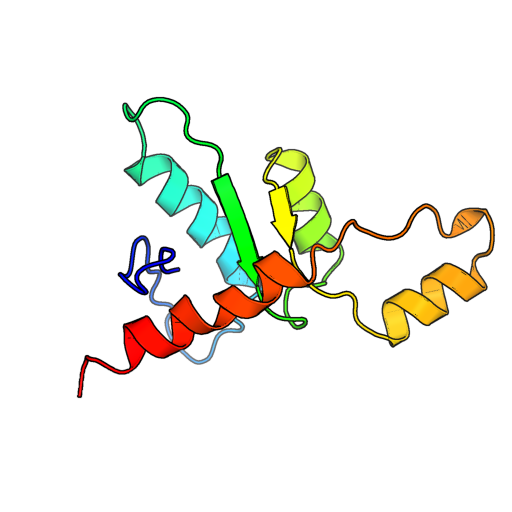 1 109 ? 6.054 3.896 19.465 1.00 54.84 109 VAL A N 1
ATOM 881 C CA . VAL A 1 109 ? 5.547 4.528 20.709 1.00 54.84 109 VAL A CA 1
ATOM 882 C C . VAL A 1 109 ? 4.900 3.507 21.667 1.00 54.84 109 VAL A C 1
ATOM 884 O O . VAL A 1 109 ? 4.072 3.861 22.494 1.00 54.84 109 VAL A O 1
ATOM 887 N N . ALA A 1 110 ? 5.245 2.225 21.546 1.00 45.94 110 ALA A N 1
ATOM 888 C CA . ALA A 1 110 ? 4.741 1.156 22.415 1.00 45.94 110 ALA A CA 1
ATOM 889 C C . ALA A 1 110 ? 5.883 0.386 23.108 1.00 45.94 110 ALA A C 1
ATOM 891 O O . ALA A 1 110 ? 5.824 -0.839 23.207 1.00 45.94 110 ALA A O 1
ATOM 892 N N . ALA A 1 111 ? 6.923 1.106 23.537 1.00 40.53 111 ALA A N 1
ATOM 893 C CA . ALA A 1 111 ? 7.974 0.612 24.425 1.00 40.53 111 ALA A CA 1
ATOM 894 C C . ALA A 1 111 ? 7.985 1.453 25.702 1.00 40.53 111 ALA A C 1
ATOM 896 O O . ALA A 1 111 ? 7.886 2.696 25.564 1.00 40.53 111 ALA A O 1
#

Radius of gyration: 15.44 Å; chains: 1; bounding box: 36×31×51 Å

Sequence (111 aa):
MTDQRACPVTVILTPGQAGDNPQLVPLLDLHRRQQRGVRARRFRVLADRAYSHPSTRKELRRRRIGNTIPQRSDQQAHRQAKGSRGGRPPGFEAEEYKRRNAVERGYRVAA

Secondary structure (DSSP, 8-state):
-B-TT--B------SSS--SGGGHHHHHHHHHHHTTTS-----EEE--GGG--HHHHHHHHHTT-EEE-PPPHHHHHHHHHTGGGG-PPPP--HHHHGGGGHHHHHHTT--

Foldseek 3Di:
DADLQLADQFDDDDPDDDDCLVCPLVRVVVSVVVCPPPDDDQAEEADEQVNQDPVSVVSCVVVVHHYAYDHDPVLVVVLVVCPPNSDDDDDHDPVVNVSHCSNVVNVVPPD